Protein AF-A0A968RT50-F1 (afdb_monomer)

Structure (mmCIF, N/CA/C/O backbone):
data_AF-A0A968RT50-F1
#
_entry.id   AF-A0A968RT50-F1
#
loop_
_atom_site.group_PDB
_atom_site.id
_atom_site.type_symbol
_atom_site.label_atom_id
_atom_site.label_alt_id
_atom_site.label_comp_id
_atom_site.label_asym_id
_atom_site.label_entity_id
_atom_site.label_seq_id
_atom_site.pdbx_PDB_ins_code
_atom_site.Cartn_x
_atom_site.Cartn_y
_atom_site.Cartn_z
_atom_site.occupancy
_atom_site.B_iso_or_equiv
_atom_site.auth_seq_id
_atom_site.auth_comp_id
_atom_site.auth_asym_id
_atom_site.auth_atom_id
_atom_site.pdbx_PDB_model_num
ATOM 1 N N . GLN A 1 1 ? 1.098 5.151 -20.549 1.00 47.41 1 GLN A N 1
ATOM 2 C CA . GLN A 1 1 ? -0.259 5.091 -19.968 1.00 47.41 1 GLN A CA 1
ATOM 3 C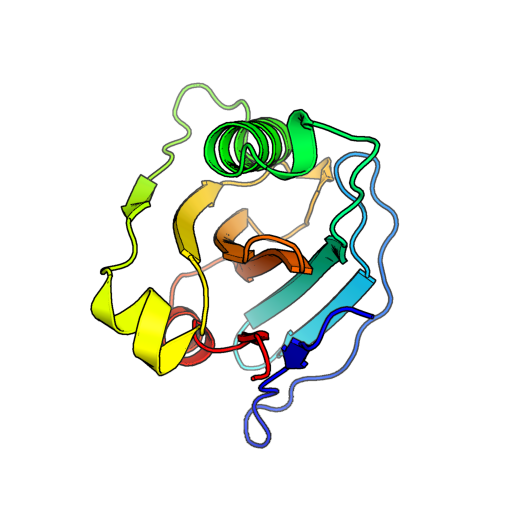 C . GLN A 1 1 ? -0.267 3.861 -19.075 1.00 47.41 1 GLN A C 1
ATOM 5 O O . GLN A 1 1 ? 0.069 2.797 -19.576 1.00 47.41 1 GLN A O 1
ATOM 10 N N . VAL A 1 2 ? -0.485 4.003 -17.765 1.00 60.78 2 VAL A N 1
ATOM 11 C CA . VAL A 1 2 ? -0.455 2.853 -16.843 1.00 60.78 2 VAL A CA 1
ATOM 12 C C . VAL A 1 2 ? -1.766 2.089 -17.015 1.00 60.78 2 VAL A C 1
ATOM 14 O O . VAL A 1 2 ? -2.832 2.648 -16.772 1.00 60.78 2 VAL A O 1
ATOM 17 N N . GLY A 1 3 ? -1.700 0.843 -17.483 1.00 79.88 3 GLY A N 1
ATOM 18 C CA . GLY A 1 3 ? -2.855 -0.053 -17.527 1.00 79.88 3 GLY A CA 1
ATOM 19 C C . GLY A 1 3 ? -3.163 -0.546 -16.118 1.00 79.88 3 GLY A C 1
ATOM 20 O O . GLY A 1 3 ? -2.558 -1.514 -15.669 1.00 79.88 3 GLY A O 1
ATOM 21 N N . LEU A 1 4 ? -4.060 0.134 -15.405 1.00 84.75 4 LEU A N 1
ATOM 22 C CA . LEU A 1 4 ? -4.458 -0.205 -14.039 1.00 84.75 4 LEU A CA 1
ATOM 23 C C . LEU A 1 4 ? -5.965 -0.439 -13.978 1.00 84.75 4 LEU A C 1
ATOM 25 O O . LEU A 1 4 ? -6.734 0.395 -14.451 1.00 84.75 4 LEU A O 1
ATOM 29 N N . THR A 1 5 ? -6.383 -1.537 -13.354 1.00 85.00 5 THR A N 1
ATOM 30 C CA . THR A 1 5 ? -7.791 -1.769 -13.023 1.00 85.00 5 THR A CA 1
ATOM 31 C C . THR A 1 5 ? -7.976 -1.618 -11.518 1.00 85.00 5 THR A C 1
ATOM 33 O O . THR A 1 5 ? -7.388 -2.368 -10.740 1.00 85.00 5 THR A O 1
ATOM 36 N N . LEU A 1 6 ? -8.792 -0.641 -11.113 1.00 81.94 6 LEU A N 1
ATOM 37 C CA . LEU A 1 6 ? -9.243 -0.487 -9.731 1.00 81.94 6 LEU A CA 1
ATOM 38 C C . LEU A 1 6 ? -10.496 -1.339 -9.526 1.00 81.94 6 LEU A C 1
ATOM 40 O O . LEU A 1 6 ? -11.527 -1.106 -10.156 1.00 81.94 6 LEU A O 1
ATOM 44 N N . LEU A 1 7 ? -10.402 -2.325 -8.641 1.00 81.12 7 LEU A N 1
ATOM 45 C CA . LEU A 1 7 ? -11.493 -3.225 -8.292 1.00 81.12 7 LEU A CA 1
ATOM 46 C C . LEU A 1 7 ? -12.238 -2.636 -7.092 1.00 81.12 7 LEU A C 1
ATOM 48 O O . LEU A 1 7 ? -11.997 -2.989 -5.936 1.00 81.12 7 LEU A O 1
ATOM 52 N N . THR A 1 8 ? -13.117 -1.668 -7.363 1.00 68.81 8 THR A N 1
ATOM 53 C CA . THR A 1 8 ? -13.915 -1.033 -6.313 1.00 68.81 8 THR A CA 1
ATOM 54 C C . THR A 1 8 ? -15.026 -1.974 -5.833 1.00 68.81 8 THR A C 1
ATOM 56 O O . THR A 1 8 ? -15.759 -2.553 -6.637 1.00 68.81 8 THR A O 1
ATOM 59 N N . PRO A 1 9 ? -15.189 -2.153 -4.512 1.00 65.94 9 PRO A N 1
ATOM 60 C CA . PRO A 1 9 ? -16.221 -3.031 -3.977 1.00 65.94 9 PRO A CA 1
ATOM 61 C C . PRO A 1 9 ? -17.608 -2.388 -4.107 1.00 65.94 9 PRO A C 1
ATOM 63 O O . PRO A 1 9 ? -17.940 -1.448 -3.383 1.00 65.94 9 PRO A O 1
ATOM 66 N N . LEU A 1 10 ? -18.428 -2.924 -5.016 1.00 62.62 10 LEU A N 1
ATOM 67 C CA . LEU A 1 10 ? -19.765 -2.406 -5.341 1.00 62.62 10 LEU A CA 1
ATOM 68 C C . LEU A 1 10 ? -20.771 -2.516 -4.177 1.00 62.62 10 LEU A C 1
ATOM 70 O O . LEU A 1 10 ? -21.696 -1.713 -4.091 1.00 62.62 10 LEU A O 1
ATOM 74 N N . ASP A 1 11 ? -20.559 -3.447 -3.241 1.00 63.66 11 ASP A N 1
ATOM 75 C 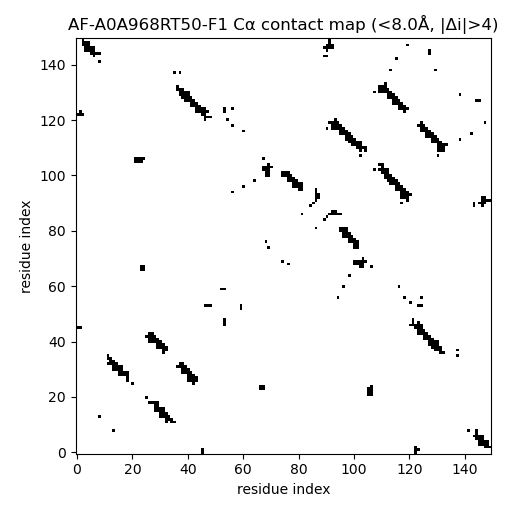CA . ASP A 1 11 ? -21.558 -3.828 -2.228 1.00 63.66 11 ASP A CA 1
ATOM 76 C C . ASP A 1 11 ? -21.316 -3.226 -0.826 1.00 63.66 11 ASP A C 1
ATOM 78 O O . ASP A 1 11 ? -21.922 -3.655 0.157 1.00 63.66 11 ASP A O 1
ATOM 82 N N . SER A 1 12 ? -20.360 -2.301 -0.663 1.00 62.53 12 SER A N 1
ATOM 83 C CA . SER A 1 12 ? -19.800 -1.966 0.669 1.00 62.53 12 SER A CA 1
ATOM 84 C C . SER A 1 12 ? -19.810 -0.480 1.044 1.00 62.53 12 SER A C 1
ATOM 86 O O . SER A 1 12 ? -19.060 -0.048 1.926 1.00 62.53 12 SER A O 1
ATOM 88 N N . ASP A 1 13 ? -20.701 0.293 0.414 1.00 81.00 13 ASP A N 1
ATOM 89 C CA . ASP A 1 13 ? -20.941 1.722 0.677 1.00 81.00 13 ASP A CA 1
ATOM 90 C C . ASP A 1 13 ? -19.671 2.591 0.632 1.00 81.00 13 ASP A C 1
ATOM 92 O O . ASP A 1 13 ? -19.584 3.627 1.304 1.00 81.00 13 ASP A O 1
ATOM 96 N N . TYR A 1 14 ? -18.672 2.176 -0.149 1.00 86.88 14 TYR A N 1
ATOM 97 C CA . TYR A 1 14 ? -17.488 2.989 -0.375 1.00 86.88 14 TYR A CA 1
ATOM 98 C C . TYR A 1 14 ? -17.861 4.223 -1.177 1.00 86.88 14 TYR A C 1
ATOM 100 O O . TYR A 1 14 ? -18.589 4.157 -2.166 1.00 86.88 14 TYR A O 1
ATOM 108 N N . LYS A 1 15 ? -17.354 5.361 -0.719 1.00 89.81 15 LYS A N 1
ATOM 109 C CA . LYS A 1 15 ? -17.527 6.640 -1.395 1.00 89.81 15 LYS A CA 1
ATOM 110 C C . LYS A 1 15 ? -16.171 7.247 -1.647 1.00 89.81 15 LYS A C 1
ATOM 112 O O . LYS A 1 15 ? -15.317 7.205 -0.755 1.00 89.81 15 LYS A O 1
ATOM 117 N N . ASP A 1 16 ? -16.032 7.850 -2.814 1.00 91.00 16 ASP A N 1
ATOM 118 C CA . ASP A 1 16 ? -14.913 8.721 -3.125 1.00 91.00 16 ASP A CA 1
ATOM 119 C C . ASP A 1 16 ? -14.856 9.835 -2.080 1.00 91.00 16 ASP A C 1
ATOM 121 O O . ASP A 1 16 ? -15.877 10.414 -1.684 1.00 91.00 16 ASP A O 1
ATOM 125 N N . ILE A 1 17 ? -13.652 10.103 -1.596 1.00 91.94 17 ILE A N 1
ATOM 126 C CA . ILE A 1 17 ? -13.376 11.216 -0.698 1.00 91.94 17 ILE A CA 1
ATOM 127 C C . ILE A 1 17 ? -12.326 12.119 -1.333 1.00 91.94 17 ILE A C 1
ATOM 129 O O . ILE A 1 17 ? -11.570 11.706 -2.210 1.00 91.94 17 ILE A O 1
ATOM 133 N N . PHE A 1 18 ? -12.293 13.373 -0.893 1.00 88.69 18 PHE A N 1
ATOM 134 C CA . PHE A 1 18 ? -11.285 14.311 -1.361 1.00 88.69 18 PHE A CA 1
ATOM 135 C C . PHE A 1 18 ? -9.885 13.840 -0.978 1.00 88.69 18 PHE A C 1
ATOM 137 O O . PHE A 1 18 ? -9.674 13.333 0.126 1.00 88.69 18 PHE A O 1
ATOM 144 N N . VAL A 1 19 ? -8.937 14.078 -1.882 1.00 88.00 19 VAL A N 1
ATOM 145 C CA . VAL A 1 19 ? -7.516 13.988 -1.564 1.00 88.00 19 VAL A CA 1
ATOM 146 C C . VAL A 1 19 ? -7.199 15.069 -0.538 1.00 88.00 19 VAL A C 1
ATOM 148 O O . VAL A 1 19 ? -7.314 16.264 -0.805 1.00 88.00 19 VAL A O 1
ATOM 151 N N . LEU A 1 20 ? -6.862 14.620 0.662 1.00 82.31 20 LEU A N 1
ATOM 152 C CA . LEU A 1 20 ? -6.377 15.445 1.753 1.00 82.31 20 LEU A CA 1
ATOM 153 C C . LEU A 1 20 ? -4.906 15.756 1.520 1.00 82.31 20 LEU A C 1
ATOM 155 O O . LEU A 1 20 ? -4.093 14.852 1.303 1.00 82.31 20 LEU A O 1
ATOM 159 N N . ASP A 1 21 ? -4.579 17.035 1.626 1.00 80.62 21 ASP A N 1
ATOM 160 C CA . ASP A 1 21 ? -3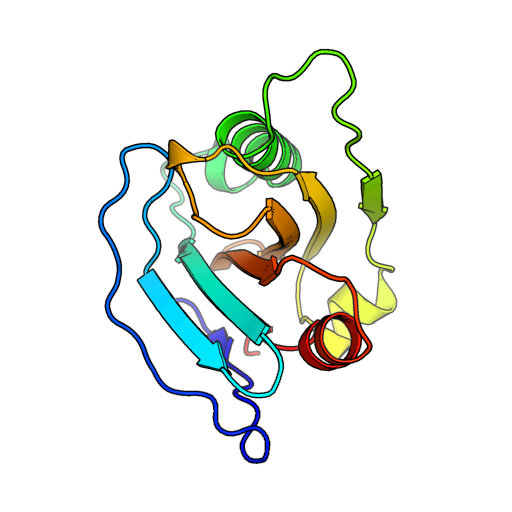.196 17.472 1.643 1.00 80.62 21 ASP A CA 1
ATOM 161 C C . ASP A 1 21 ? -2.511 16.980 2.925 1.00 80.62 21 ASP A C 1
ATOM 163 O O . ASP A 1 21 ? -3.110 16.988 4.005 1.00 80.62 21 ASP A O 1
ATOM 167 N N . ASN A 1 22 ? -1.280 16.496 2.800 1.00 84.44 22 ASN A N 1
ATOM 168 C CA . ASN A 1 22 ? -0.462 16.102 3.939 1.00 84.44 22 ASN A CA 1
ATOM 169 C C . ASN A 1 22 ? 1.024 16.234 3.599 1.00 84.44 22 ASN A C 1
ATOM 171 O O . ASN A 1 22 ? 1.455 15.895 2.498 1.00 84.44 22 ASN A O 1
ATOM 175 N N . ASP A 1 23 ? 1.816 16.647 4.585 1.00 82.38 23 ASP A N 1
ATOM 176 C CA . ASP A 1 23 ? 3.238 16.964 4.398 1.00 82.38 23 ASP A CA 1
ATOM 177 C C . ASP A 1 23 ? 4.137 15.729 4.208 1.00 82.38 23 ASP A C 1
ATOM 179 O O . ASP A 1 23 ? 5.342 15.862 3.989 1.00 82.38 23 ASP A O 1
ATOM 183 N N . LEU A 1 24 ? 3.586 14.517 4.340 1.00 88.56 24 LEU A N 1
ATOM 184 C CA . LEU A 1 24 ? 4.361 13.279 4.288 1.00 88.56 24 LEU A CA 1
ATOM 185 C C . LEU A 1 24 ? 4.296 12.617 2.913 1.00 88.56 24 LEU A C 1
ATOM 187 O O . LEU A 1 24 ? 5.336 12.381 2.299 1.00 88.56 24 LEU A O 1
ATOM 191 N N . GLN A 1 25 ? 3.102 12.273 2.440 1.00 92.69 25 GLN A N 1
ATOM 192 C CA . GLN A 1 25 ? 2.912 11.506 1.217 1.00 92.69 25 GLN A CA 1
ATOM 193 C C . GLN A 1 25 ? 1.576 11.839 0.548 1.00 92.69 25 GLN A C 1
ATOM 195 O O . GLN A 1 25 ? 0.507 11.423 1.004 1.00 92.69 25 GLN A O 1
ATOM 200 N N . GLY A 1 26 ? 1.647 12.532 -0.588 1.00 92.00 26 GLY A N 1
ATOM 201 C CA . GLY A 1 26 ? 0.497 12.729 -1.468 1.00 92.00 26 GLY A CA 1
ATOM 202 C C . GLY A 1 26 ? -0.030 11.410 -2.043 1.00 92.00 26 GLY A C 1
ATOM 203 O O . GLY A 1 26 ? 0.695 10.411 -2.112 1.00 92.00 26 GLY A O 1
ATOM 204 N N . TYR A 1 27 ? -1.297 11.421 -2.450 1.00 94.75 27 TYR A N 1
ATOM 205 C CA . TYR A 1 27 ? -1.988 10.292 -3.067 1.00 94.75 27 TYR A CA 1
ATOM 206 C C . TYR A 1 27 ? -2.965 10.776 -4.138 1.00 94.75 27 TYR A C 1
ATOM 208 O O . TYR A 1 27 ? -3.452 11.901 -4.075 1.00 94.75 27 TYR A O 1
ATOM 216 N N . ASP A 1 28 ? -3.244 9.928 -5.124 1.00 93.19 28 ASP A N 1
ATOM 217 C CA . ASP A 1 28 ? -3.997 10.306 -6.323 1.00 93.19 28 ASP A CA 1
ATOM 218 C C . ASP A 1 28 ? -5.506 10.138 -6.141 1.00 93.19 28 ASP A C 1
ATOM 220 O O . ASP A 1 28 ? -6.305 10.881 -6.709 1.00 93.19 28 ASP A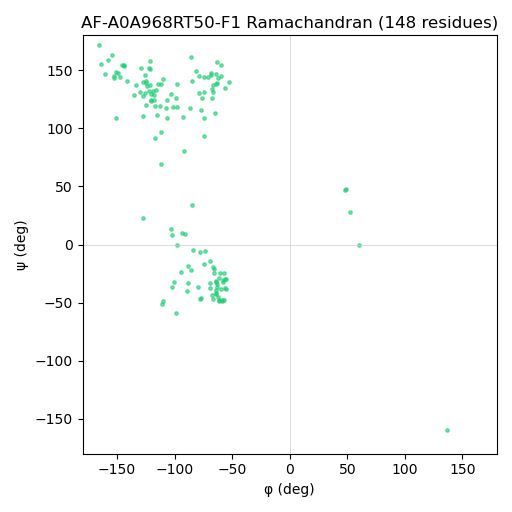 O 1
ATOM 224 N N . PHE A 1 29 ? -5.906 9.139 -5.354 1.00 91.81 29 PHE A N 1
ATOM 225 C CA . PHE A 1 29 ? -7.306 8.771 -5.182 1.00 91.81 29 PHE A CA 1
ATOM 226 C C . PHE A 1 29 ? -7.556 8.161 -3.805 1.00 91.81 29 PHE A C 1
ATOM 228 O O . PHE A 1 29 ? -6.683 7.491 -3.249 1.00 91.81 29 PHE A O 1
ATOM 235 N N . ALA A 1 30 ? -8.752 8.367 -3.252 1.00 93.44 30 ALA A N 1
ATOM 236 C CA . ALA A 1 30 ? -9.148 7.738 -2.002 1.00 93.44 30 ALA A CA 1
ATOM 237 C C . ALA A 1 30 ? -10.644 7.431 -1.932 1.00 93.44 30 ALA A C 1
ATOM 239 O O . ALA A 1 30 ? -11.489 8.207 -2.378 1.00 93.44 30 ALA A O 1
ATOM 240 N N . ILE A 1 31 ? -10.955 6.308 -1.288 1.00 92.44 31 ILE A N 1
ATOM 241 C CA . ILE A 1 31 ? -12.314 5.863 -0.979 1.00 92.44 31 ILE A CA 1
ATOM 242 C C . ILE A 1 31 ? -12.426 5.517 0.499 1.00 92.44 31 ILE A C 1
ATOM 244 O O . ILE A 1 31 ? -11.461 5.088 1.128 1.00 92.44 31 ILE A O 1
ATOM 248 N N . ARG A 1 32 ? -13.623 5.652 1.069 1.00 92.44 32 ARG A N 1
ATOM 249 C CA . ARG A 1 32 ? -13.861 5.312 2.476 1.00 92.44 32 ARG A CA 1
ATOM 250 C C . ARG A 1 32 ? -15.209 4.649 2.691 1.00 92.44 32 ARG A C 1
ATOM 252 O O . ARG A 1 32 ? -16.218 5.111 2.161 1.00 92.44 32 ARG A O 1
ATOM 259 N N . SER A 1 33 ? -15.232 3.644 3.563 1.00 91.62 33 SER A N 1
ATOM 260 C CA . SER A 1 33 ? -16.451 3.061 4.118 1.00 91.62 33 SER A CA 1
ATOM 261 C C . SER A 1 33 ? -16.547 3.367 5.611 1.00 91.62 33 SER A C 1
ATOM 263 O O . SER A 1 33 ? -15.699 2.970 6.410 1.00 91.62 33 SER A O 1
ATOM 265 N N . LYS A 1 34 ? -17.612 4.072 6.014 1.00 90.12 34 LYS A N 1
ATOM 266 C CA . LYS A 1 34 ? -17.905 4.309 7.441 1.00 90.12 34 LYS A CA 1
ATOM 267 C C . LYS A 1 34 ? -18.335 3.025 8.150 1.00 90.12 34 LYS A C 1
ATOM 269 O O . LYS A 1 34 ? -18.046 2.862 9.330 1.00 90.12 34 LYS A O 1
ATOM 274 N N . LYS A 1 35 ? -19.024 2.136 7.427 1.00 90.00 35 LYS A N 1
ATOM 275 C CA . LYS A 1 35 ? -19.513 0.850 7.936 1.00 90.00 35 LYS A CA 1
ATOM 276 C C . LYS A 1 35 ? -18.351 -0.078 8.269 1.00 90.00 35 LYS A C 1
ATOM 278 O O . LYS A 1 35 ? -18.329 -0.650 9.351 1.00 90.00 35 LYS A O 1
ATOM 283 N N . GLU A 1 36 ? -17.384 -0.181 7.359 1.00 90.50 36 GLU A N 1
ATOM 284 C CA . GLU A 1 36 ? -16.194 -1.021 7.550 1.00 90.50 36 GLU A CA 1
ATOM 285 C C . GLU A 1 36 ? -15.087 -0.317 8.347 1.00 90.50 36 GLU A C 1
ATOM 287 O O . GLU A 1 36 ? -14.086 -0.948 8.662 1.00 90.50 36 GLU A O 1
ATOM 292 N N . LYS A 1 37 ? -15.268 0.971 8.693 1.00 92.75 37 LYS A N 1
ATOM 293 C CA . LYS A 1 37 ? -14.256 1.820 9.348 1.00 92.75 37 LYS A CA 1
ATOM 294 C C . LYS A 1 37 ? -12.895 1.725 8.642 1.00 92.75 37 LYS A C 1
ATOM 296 O O . LYS A 1 37 ? -11.865 1.532 9.282 1.00 92.75 37 LYS A O 1
ATOM 301 N N . LEU A 1 38 ? -12.928 1.834 7.316 1.00 93.44 38 LEU A N 1
ATOM 302 C CA . LEU A 1 38 ? -11.774 1.621 6.454 1.00 93.44 38 LEU A CA 1
ATOM 303 C C . LEU A 1 38 ? -11.697 2.724 5.404 1.00 93.44 38 LEU A C 1
ATOM 305 O O . LEU A 1 38 ? -12.666 2.997 4.687 1.00 93.44 38 LEU A O 1
ATOM 309 N N . GLU A 1 39 ? -10.529 3.338 5.308 1.00 94.06 39 GLU A N 1
ATOM 310 C CA . GLU A 1 39 ? -10.157 4.256 4.241 1.00 94.06 39 GLU A CA 1
ATOM 311 C C . GLU A 1 39 ? -9.068 3.619 3.380 1.00 94.06 39 GLU A C 1
ATOM 313 O O . GLU A 1 39 ? -8.161 2.972 3.892 1.00 94.06 39 GLU A O 1
ATOM 318 N N . ILE A 1 40 ? -9.177 3.766 2.065 1.00 94.25 40 ILE A N 1
ATOM 319 C CA . ILE A 1 40 ? -8.230 3.206 1.107 1.00 94.25 40 ILE A CA 1
ATOM 320 C C . ILE A 1 40 ? -7.721 4.349 0.245 1.00 94.25 40 ILE A C 1
ATOM 322 O O . ILE A 1 40 ? -8.516 5.006 -0.428 1.00 94.25 40 ILE A O 1
ATOM 326 N N . ARG A 1 41 ? -6.410 4.579 0.271 1.00 95.00 41 ARG A N 1
ATOM 327 C CA . ARG A 1 41 ? -5.728 5.574 -0.565 1.00 95.00 41 ARG A CA 1
ATOM 328 C C . ARG A 1 41 ? -4.876 4.871 -1.612 1.00 95.00 41 ARG A C 1
ATOM 330 O O . ARG A 1 41 ? -4.249 3.857 -1.311 1.00 95.00 41 ARG A O 1
ATOM 337 N N . TYR A 1 42 ? -4.828 5.430 -2.812 1.00 94.38 42 TYR A N 1
ATOM 338 C CA . TYR A 1 42 ? -4.079 4.901 -3.944 1.00 94.38 42 TYR A CA 1
ATOM 339 C C . TYR A 1 42 ? -3.024 5.911 -4.373 1.00 94.38 42 TYR A C 1
ATOM 341 O O . TYR A 1 42 ? -3.327 7.092 -4.544 1.00 94.38 42 TYR A O 1
ATOM 349 N N . ILE A 1 43 ? -1.799 5.429 -4.554 1.00 95.00 43 ILE A N 1
ATOM 350 C CA . ILE A 1 43 ? -0.681 6.192 -5.108 1.00 95.00 43 ILE A CA 1
ATOM 351 C C . ILE A 1 43 ? -0.211 5.457 -6.357 1.00 95.00 43 ILE A C 1
ATOM 353 O O . ILE A 1 43 ? 0.133 4.275 -6.284 1.00 95.00 43 ILE A O 1
ATOM 357 N N . ILE A 1 44 ? -0.202 6.142 -7.492 1.00 93.38 44 ILE A N 1
ATOM 358 C CA . ILE A 1 44 ? 0.167 5.609 -8.797 1.00 93.38 44 ILE A CA 1
ATOM 359 C C . ILE A 1 44 ? 1.424 6.344 -9.241 1.00 93.38 44 ILE A C 1
ATOM 361 O O . ILE A 1 44 ? 1.391 7.526 -9.565 1.00 93.38 44 ILE A O 1
ATOM 365 N N . GLU A 1 45 ? 2.544 5.631 -9.286 1.00 92.19 45 GLU A N 1
ATOM 366 C CA . GLU A 1 45 ? 3.823 6.173 -9.732 1.00 92.19 45 GLU A CA 1
ATOM 367 C C . GLU A 1 45 ? 4.204 5.513 -11.073 1.00 92.19 45 GLU A C 1
ATOM 369 O O . GLU A 1 45 ? 4.741 4.396 -11.073 1.00 92.19 45 GLU A O 1
ATOM 374 N N . PRO A 1 46 ? 3.921 6.162 -12.224 1.00 90.50 46 PRO A N 1
ATOM 375 C CA . PRO A 1 46 ? 4.223 5.615 -13.542 1.00 90.50 46 PRO A CA 1
ATOM 376 C C . PRO A 1 46 ? 5.714 5.342 -13.738 1.00 90.50 46 PRO A C 1
ATOM 378 O O . PRO A 1 46 ? 6.576 5.985 -13.136 1.00 90.50 46 PRO A O 1
ATOM 381 N N . TYR A 1 47 ? 6.026 4.403 -14.627 1.00 89.06 47 TYR A N 1
ATOM 382 C CA . TYR A 1 47 ? 7.402 4.173 -15.039 1.00 89.06 47 TYR A CA 1
ATOM 383 C C . TYR A 1 47 ? 7.960 5.369 -15.820 1.00 89.06 47 TYR A C 1
ATOM 385 O O . TYR A 1 47 ? 7.364 5.837 -16.795 1.00 89.06 47 TYR A O 1
ATOM 393 N N . HIS A 1 48 ? 9.150 5.817 -15.421 1.00 85.81 48 HIS A N 1
ATOM 394 C CA . HIS A 1 48 ? 9.920 6.829 -16.129 1.00 85.81 48 HIS A CA 1
ATOM 395 C C . HIS A 1 48 ? 11.333 6.311 -16.388 1.00 85.81 48 HIS A C 1
ATOM 397 O O . HIS A 1 48 ? 12.145 6.218 -15.468 1.00 85.81 48 HIS A O 1
ATOM 403 N N . LYS A 1 49 ? 11.646 6.040 -17.661 1.00 82.50 49 LYS A N 1
ATOM 404 C CA . LYS A 1 49 ? 12.947 5.509 -18.109 1.00 82.50 49 LYS A CA 1
ATOM 405 C C . LYS A 1 49 ? 14.148 6.361 -17.682 1.00 82.50 49 LYS A C 1
ATOM 407 O O . LYS A 1 49 ? 15.242 5.849 -17.483 1.00 82.50 49 LYS A O 1
ATOM 412 N N . GLU A 1 50 ? 13.946 7.666 -17.530 1.00 85.62 50 GLU A N 1
ATOM 413 C CA . GLU A 1 50 ? 14.984 8.617 -17.107 1.00 85.62 50 GLU A CA 1
ATOM 414 C C . GLU A 1 50 ? 15.259 8.581 -15.597 1.00 85.62 50 GLU A C 1
ATOM 416 O O . GLU A 1 50 ? 16.190 9.224 -15.121 1.00 85.62 50 GLU A O 1
ATOM 421 N N . THR A 1 51 ? 14.466 7.828 -14.829 1.00 82.12 51 THR A N 1
ATOM 422 C CA . THR A 1 51 ? 14.594 7.703 -13.376 1.00 82.12 51 THR A CA 1
ATOM 423 C C . THR A 1 51 ? 14.931 6.254 -13.018 1.00 82.12 51 THR A C 1
ATOM 425 O O . THR A 1 51 ? 14.015 5.467 -12.778 1.00 82.12 51 THR A O 1
ATOM 428 N N . PRO A 1 52 ? 16.226 5.886 -12.915 1.00 75.31 52 PRO A N 1
ATOM 429 C CA . PRO A 1 52 ? 16.657 4.513 -12.619 1.00 75.31 52 PRO A CA 1
ATOM 430 C C . PRO A 1 52 ? 16.090 3.943 -11.314 1.00 75.31 52 PRO A C 1
ATOM 432 O O . PRO A 1 52 ? 15.965 2.734 -11.159 1.00 75.31 52 PRO A O 1
ATOM 435 N N . VAL A 1 53 ? 15.721 4.810 -10.363 1.00 77.00 53 VAL A N 1
ATOM 436 C CA . VAL A 1 53 ? 15.094 4.390 -9.101 1.00 77.00 53 VAL A CA 1
ATOM 437 C C . VAL A 1 53 ? 13.709 3.769 -9.309 1.00 77.00 53 VAL A C 1
ATOM 439 O O . VAL A 1 53 ? 13.262 3.020 -8.443 1.00 77.00 53 VAL A O 1
ATOM 442 N N . SER A 1 54 ? 13.042 4.047 -10.437 1.00 75.75 54 SER A N 1
ATOM 443 C CA . SER A 1 54 ? 11.723 3.495 -10.773 1.00 75.75 54 SER A CA 1
ATOM 444 C C . SER A 1 54 ? 11.725 1.965 -10.804 1.00 75.75 54 SER A C 1
ATOM 446 O O . SER A 1 54 ? 10.721 1.370 -10.416 1.00 75.75 54 SER A O 1
ATOM 448 N N . ASP A 1 55 ? 12.868 1.363 -11.157 1.00 82.12 55 ASP A N 1
ATOM 449 C CA . ASP A 1 55 ? 13.082 -0.088 -11.281 1.00 82.12 55 ASP A CA 1
ATOM 450 C C . ASP A 1 55 ? 13.643 -0.737 -10.005 1.00 82.12 55 ASP A C 1
ATOM 452 O O . ASP A 1 55 ? 14.042 -1.900 -10.003 1.00 82.12 55 ASP A O 1
ATOM 456 N N . LEU A 1 56 ? 13.684 -0.002 -8.887 1.00 90.56 56 LEU A N 1
ATOM 457 C CA . LEU A 1 56 ? 14.156 -0.507 -7.594 1.00 90.56 56 LEU A CA 1
ATOM 458 C C . LEU A 1 56 ? 12.989 -0.593 -6.592 1.00 90.56 56 LEU A C 1
ATOM 460 O O . LEU A 1 56 ? 12.941 0.180 -5.624 1.00 90.56 56 LEU A O 1
ATOM 464 N N . PRO A 1 57 ? 12.030 -1.524 -6.784 1.00 93.31 57 PRO A N 1
ATOM 465 C CA . PRO A 1 57 ? 10.783 -1.548 -6.019 1.00 93.31 57 PRO A CA 1
ATOM 466 C C . PRO A 1 57 ? 10.998 -1.807 -4.522 1.00 93.31 57 PRO A C 1
ATOM 468 O O . PRO A 1 57 ? 10.296 -1.238 -3.687 1.00 93.31 57 PRO A O 1
ATOM 471 N N . SER A 1 58 ? 12.022 -2.581 -4.150 1.00 94.38 58 SER A N 1
ATOM 472 C CA . SER A 1 58 ? 12.369 -2.837 -2.747 1.00 94.38 58 SER A CA 1
ATOM 473 C C . SER A 1 58 ? 12.816 -1.573 -2.004 1.00 94.38 58 SER A C 1
ATOM 475 O O . SER A 1 58 ? 12.390 -1.344 -0.872 1.00 94.38 58 SER A O 1
ATOM 477 N N . ILE A 1 59 ? 13.627 -0.722 -2.642 1.00 93.06 59 ILE A N 1
ATOM 478 C CA . ILE A 1 59 ? 14.098 0.546 -2.065 1.00 93.06 59 ILE A CA 1
ATOM 479 C C . ILE A 1 59 ? 12.930 1.518 -1.918 1.00 93.06 59 ILE A C 1
ATOM 481 O O . ILE A 1 59 ? 12.784 2.159 -0.878 1.00 93.06 59 ILE A O 1
ATOM 485 N N . ARG A 1 60 ? 12.069 1.601 -2.934 1.00 92.81 60 ARG A N 1
ATOM 486 C CA . ARG A 1 60 ? 10.882 2.462 -2.906 1.00 92.81 60 ARG A CA 1
ATOM 487 C C . ARG A 1 60 ? 9.893 2.041 -1.826 1.00 92.81 60 ARG A C 1
ATOM 489 O O . ARG A 1 60 ? 9.424 2.888 -1.073 1.00 92.81 60 ARG A O 1
ATOM 496 N N . PHE A 1 61 ? 9.662 0.739 -1.675 1.00 96.19 61 PHE A N 1
ATOM 497 C CA . PHE A 1 61 ? 8.847 0.192 -0.596 1.00 96.19 61 PHE A CA 1
ATOM 498 C C . PHE A 1 61 ? 9.393 0.556 0.789 1.00 96.19 61 PHE A C 1
ATOM 500 O O . PHE A 1 61 ? 8.648 1.056 1.629 1.00 96.19 61 PHE A O 1
ATOM 507 N N . VAL A 1 62 ? 10.696 0.368 1.026 1.00 95.62 62 VAL A N 1
ATOM 508 C CA . VAL A 1 62 ? 11.323 0.725 2.311 1.00 95.62 62 VAL A CA 1
ATOM 509 C C . VAL A 1 62 ? 11.264 2.233 2.559 1.00 95.62 62 VAL A C 1
ATOM 511 O O . VAL A 1 62 ? 10.983 2.651 3.680 1.00 95.62 62 VAL A O 1
ATOM 514 N N . ARG A 1 63 ? 11.467 3.060 1.527 1.00 94.69 63 ARG A N 1
ATOM 515 C CA . ARG A 1 63 ? 11.324 4.519 1.629 1.00 94.69 63 ARG A CA 1
ATOM 516 C C . ARG A 1 63 ? 9.899 4.916 2.010 1.00 94.69 63 ARG A C 1
ATOM 518 O O . ARG A 1 63 ? 9.734 5.724 2.918 1.00 94.69 63 ARG A O 1
ATOM 525 N N . MET A 1 64 ? 8.894 4.347 1.343 1.00 95.94 64 MET A N 1
ATOM 526 C CA . MET A 1 64 ? 7.480 4.584 1.648 1.00 95.94 64 MET A CA 1
ATOM 527 C C . MET A 1 64 ? 7.179 4.219 3.105 1.00 95.94 64 MET A C 1
ATOM 529 O O . MET A 1 64 ? 6.623 5.015 3.857 1.00 95.94 64 MET A O 1
ATOM 533 N N . LEU A 1 65 ? 7.630 3.043 3.533 1.00 96.31 65 LEU A N 1
ATOM 534 C CA . LEU A 1 65 ? 7.445 2.560 4.893 1.00 96.31 65 LEU A CA 1
ATOM 535 C C . LEU A 1 65 ? 8.107 3.479 5.932 1.00 96.31 65 LEU A C 1
ATOM 537 O O . LEU A 1 65 ? 7.452 3.884 6.885 1.00 96.31 65 LEU A O 1
ATOM 541 N N . ALA A 1 66 ? 9.368 3.870 5.731 1.00 94.69 66 ALA A N 1
ATOM 542 C CA . ALA A 1 66 ? 10.085 4.782 6.628 1.00 94.69 66 ALA A CA 1
ATOM 543 C C . ALA A 1 66 ? 9.456 6.189 6.676 1.00 94.69 66 ALA A C 1
ATOM 545 O O . ALA A 1 66 ? 9.496 6.877 7.702 1.00 94.69 66 ALA A O 1
ATOM 546 N N . ASN A 1 67 ? 8.854 6.629 5.569 1.00 95.44 67 ASN A N 1
ATOM 547 C CA . ASN A 1 67 ? 8.156 7.904 5.512 1.00 95.44 67 ASN A CA 1
ATOM 548 C C . ASN A 1 67 ? 6.862 7.884 6.343 1.00 95.44 67 ASN A C 1
ATOM 550 O O . ASN A 1 67 ? 6.559 8.862 7.025 1.00 95.44 67 ASN A O 1
ATOM 554 N N . LEU A 1 68 ? 6.137 6.763 6.347 1.00 96.44 68 LEU A N 1
ATOM 555 C CA . LEU A 1 68 ? 4.789 6.680 6.915 1.00 96.44 68 LEU A CA 1
ATOM 556 C C . LEU A 1 68 ? 4.709 6.050 8.307 1.00 96.44 68 LEU A C 1
ATOM 558 O O . LEU A 1 68 ? 3.828 6.425 9.082 1.00 96.44 68 LEU A O 1
ATOM 562 N N . ALA A 1 69 ? 5.580 5.094 8.626 1.00 96.69 69 ALA A N 1
ATOM 563 C CA . ALA A 1 69 ? 5.545 4.369 9.892 1.00 96.69 69 ALA A CA 1
ATOM 564 C C . ALA A 1 69 ? 5.909 5.268 11.078 1.00 96.69 69 ALA A C 1
ATOM 566 O O . ALA A 1 69 ? 6.716 6.186 10.953 1.00 96.69 69 ALA A O 1
ATOM 567 N N . SER A 1 70 ? 5.290 5.017 12.232 1.00 95.88 70 SER A N 1
ATOM 568 C CA . SER A 1 70 ? 5.537 5.760 13.466 1.00 95.88 70 SER A CA 1
ATOM 569 C C . SER A 1 70 ? 7.003 5.661 13.897 1.00 95.88 70 SER A C 1
ATOM 571 O O . SER A 1 70 ? 7.644 4.626 13.735 1.00 95.88 70 SER A O 1
ATOM 573 N N . ASN A 1 71 ? 7.511 6.746 14.484 1.00 92.94 71 ASN A N 1
ATOM 574 C CA . ASN A 1 71 ? 8.859 6.823 15.054 1.00 92.94 71 ASN A CA 1
ATOM 575 C C . ASN A 1 71 ? 8.890 6.442 16.549 1.00 92.94 71 ASN A C 1
ATOM 577 O O . ASN A 1 71 ? 9.889 6.683 17.223 1.00 92.94 71 ASN A O 1
ATOM 581 N N . GLU A 1 72 ? 7.786 5.931 17.100 1.00 93.88 72 GLU A N 1
ATOM 582 C CA . GLU A 1 72 ? 7.732 5.460 18.486 1.00 93.88 72 GLU A CA 1
ATOM 583 C C . GLU A 1 72 ? 8.688 4.278 18.702 1.00 93.88 72 GLU A C 1
ATOM 585 O O . GLU A 1 72 ? 8.761 3.370 17.878 1.00 93.88 72 GLU A O 1
ATOM 590 N N . GLU A 1 73 ? 9.385 4.262 19.840 1.00 86.69 73 GLU A N 1
ATOM 591 C CA . GLU A 1 73 ? 10.446 3.286 20.144 1.00 86.69 73 GLU A CA 1
ATOM 592 C C . GLU A 1 73 ? 9.972 1.823 20.086 1.00 86.69 73 GLU A C 1
ATOM 594 O O . GLU A 1 73 ? 10.723 0.939 19.683 1.00 86.69 73 GLU A O 1
ATOM 599 N N . ASN A 1 74 ? 8.705 1.575 20.426 1.00 88.50 74 ASN A N 1
ATOM 600 C CA . ASN A 1 74 ? 8.106 0.239 20.448 1.00 88.50 74 ASN A CA 1
ATOM 601 C C . ASN A 1 74 ? 7.192 -0.039 19.241 1.00 88.50 74 ASN A C 1
ATOM 603 O O . ASN A 1 74 ? 6.408 -0.989 19.271 1.00 88.50 74 ASN A O 1
ATOM 607 N N . ALA A 1 75 ? 7.239 0.791 18.193 1.00 90.06 75 ALA A N 1
ATOM 608 C CA . ALA A 1 75 ? 6.450 0.554 16.992 1.00 90.06 75 ALA A CA 1
ATOM 609 C C . ALA A 1 75 ? 6.952 -0.700 16.259 1.00 90.06 75 ALA A C 1
ATOM 611 O O . ALA A 1 75 ? 8.126 -0.818 15.911 1.00 90.06 75 ALA A O 1
ATOM 612 N N . VAL A 1 76 ? 6.041 -1.638 15.999 1.00 92.81 76 VAL A N 1
ATOM 613 C CA . VAL A 1 76 ? 6.338 -2.864 15.251 1.00 92.81 76 VAL A CA 1
ATOM 614 C C . VAL A 1 76 ? 5.912 -2.691 13.800 1.00 92.81 76 VAL A C 1
ATOM 616 O O . VAL A 1 76 ? 4.827 -2.182 13.511 1.00 92.81 76 VAL A O 1
ATOM 619 N N . ILE A 1 77 ? 6.762 -3.164 12.890 1.00 96.56 77 ILE A N 1
ATOM 620 C CA . ILE A 1 77 ? 6.446 -3.292 11.472 1.00 96.56 77 ILE A CA 1
ATOM 621 C C . ILE A 1 77 ? 6.526 -4.768 11.091 1.00 96.56 77 ILE A C 1
ATOM 623 O O . ILE A 1 77 ? 7.568 -5.400 11.265 1.00 96.56 77 ILE A O 1
ATOM 627 N N . ALA A 1 78 ? 5.444 -5.306 10.533 1.00 96.88 78 ALA A N 1
ATOM 628 C CA . ALA A 1 78 ? 5.424 -6.640 9.942 1.00 96.88 78 ALA A CA 1
ATOM 629 C C . ALA A 1 78 ? 5.468 -6.526 8.416 1.00 96.88 78 ALA A C 1
ATOM 631 O O . ALA A 1 78 ? 4.680 -5.783 7.837 1.00 96.88 78 ALA A O 1
ATOM 632 N N . ILE A 1 79 ? 6.379 -7.250 7.760 1.00 97.38 79 ILE A N 1
ATOM 633 C CA . ILE A 1 79 ? 6.531 -7.250 6.298 1.00 97.38 79 ILE A CA 1
ATOM 634 C C . ILE A 1 79 ? 6.318 -8.669 5.781 1.00 97.38 79 ILE A C 1
ATOM 636 O O . ILE A 1 79 ? 6.967 -9.605 6.243 1.00 97.38 79 ILE A O 1
ATOM 640 N N . HIS A 1 80 ? 5.462 -8.804 4.773 1.00 95.69 80 HIS A N 1
ATOM 641 C CA . HIS A 1 80 ? 5.139 -10.062 4.117 1.00 95.69 80 HIS A CA 1
ATOM 642 C C . HIS A 1 80 ? 5.456 -9.978 2.624 1.00 95.69 80 HIS A C 1
ATOM 644 O O . HIS A 1 80 ? 5.167 -8.978 1.960 1.00 95.69 80 HIS A O 1
ATOM 650 N N . SER A 1 81 ? 6.061 -11.040 2.099 1.00 94.00 81 SER A N 1
ATOM 651 C CA . SER A 1 81 ? 6.163 -11.248 0.656 1.00 94.00 81 SER A CA 1
ATOM 652 C C . SER A 1 81 ? 4.842 -11.791 0.124 1.00 94.00 81 SER A C 1
ATOM 654 O O . SER A 1 81 ? 4.179 -12.570 0.809 1.00 94.00 81 SER A O 1
ATOM 656 N N . ILE A 1 82 ? 4.487 -11.395 -1.093 1.00 95.25 82 ILE A N 1
ATOM 657 C CA . ILE A 1 82 ? 3.390 -12.005 -1.847 1.00 95.25 82 ILE A CA 1
ATOM 658 C C . ILE A 1 82 ? 3.965 -13.226 -2.572 1.00 95.25 82 ILE A C 1
ATOM 660 O O . ILE A 1 82 ? 5.119 -13.194 -3.011 1.00 95.25 82 ILE A O 1
ATOM 664 N N . VAL A 1 83 ? 3.209 -14.320 -2.630 1.00 94.50 83 VAL A N 1
ATOM 665 C CA . VAL A 1 83 ? 3.634 -15.516 -3.367 1.00 94.50 83 VAL A CA 1
ATOM 666 C C . VAL A 1 83 ? 3.647 -15.225 -4.869 1.00 94.50 83 VAL A C 1
ATOM 668 O O . VAL A 1 83 ? 2.851 -14.424 -5.351 1.00 94.50 83 VAL A O 1
ATOM 671 N N . GLN A 1 84 ? 4.565 -15.858 -5.604 1.00 94.38 84 GLN A N 1
ATOM 672 C CA . GLN A 1 84 ? 4.762 -15.572 -7.030 1.00 94.38 84 GLN A CA 1
ATOM 673 C C . GLN A 1 84 ? 3.493 -15.822 -7.861 1.00 94.38 84 GLN A C 1
ATOM 675 O O . GLN A 1 84 ? 3.182 -15.025 -8.734 1.00 94.38 84 GLN A O 1
ATOM 680 N N . GLU A 1 85 ? 2.737 -16.873 -7.537 1.00 95.50 85 GLU A N 1
ATOM 681 C CA . GLU A 1 85 ? 1.469 -17.213 -8.200 1.00 95.50 85 GLU A CA 1
ATOM 682 C C . GLU A 1 85 ? 0.446 -16.071 -8.094 1.00 95.50 85 GLU A C 1
ATOM 684 O O . GLU A 1 85 ? -0.068 -15.611 -9.104 1.00 95.50 85 GLU A O 1
ATOM 689 N N . ASP A 1 86 ? 0.238 -15.504 -6.900 1.00 93.69 86 ASP A N 1
ATOM 690 C CA . ASP A 1 86 ? -0.663 -14.355 -6.719 1.00 93.69 86 ASP A CA 1
ATOM 691 C C . ASP A 1 86 ? -0.175 -13.109 -7.477 1.00 93.69 86 ASP A C 1
ATOM 693 O O . ASP A 1 86 ? -0.980 -12.331 -7.995 1.00 93.69 86 ASP A O 1
ATOM 697 N N . LEU A 1 87 ? 1.144 -12.886 -7.531 1.00 95.12 87 LEU A N 1
ATOM 698 C CA . LEU A 1 87 ? 1.712 -11.773 -8.294 1.00 95.12 87 LEU A CA 1
ATOM 699 C C . LEU A 1 87 ? 1.398 -11.915 -9.786 1.00 95.12 87 LEU A C 1
ATOM 701 O O . LEU A 1 87 ? 0.969 -10.940 -10.399 1.00 95.12 87 LEU A O 1
ATOM 705 N N . GLU A 1 88 ? 1.558 -13.112 -10.341 1.00 94.12 88 GLU A N 1
ATOM 706 C CA . GLU A 1 88 ? 1.371 -13.390 -11.766 1.00 94.12 88 GLU A CA 1
ATOM 707 C C . GLU A 1 88 ? -0.103 -13.494 -12.167 1.00 94.12 88 GLU A C 1
ATOM 709 O O . GLU A 1 88 ? -0.490 -12.866 -13.151 1.00 94.12 88 GLU A O 1
ATOM 714 N N . ASP A 1 89 ? -0.918 -14.224 -11.403 1.00 92.69 89 ASP A N 1
ATOM 715 C CA . ASP A 1 89 ? -2.280 -14.616 -11.791 1.00 92.69 89 ASP A CA 1
ATOM 716 C C . ASP A 1 89 ? -3.366 -13.669 -11.273 1.00 92.69 89 ASP A C 1
ATOM 718 O O . ASP A 1 89 ? -4.458 -13.610 -11.840 1.00 92.69 89 ASP A O 1
ATOM 722 N N . VAL A 1 90 ? -3.093 -12.934 -10.188 1.00 91.62 90 VAL A N 1
ATOM 723 C CA . VAL A 1 90 ? -4.079 -12.039 -9.564 1.00 91.62 90 VAL A CA 1
ATOM 724 C C . VAL A 1 90 ? -3.704 -10.578 -9.758 1.00 91.62 90 VAL A C 1
ATOM 726 O O . VAL A 1 90 ? -4.518 -9.775 -10.205 1.00 91.62 90 VAL A O 1
ATOM 729 N N . PHE A 1 91 ? -2.471 -10.204 -9.421 1.00 93.94 91 PHE A N 1
ATOM 730 C CA . PHE A 1 91 ? -2.042 -8.804 -9.482 1.00 93.94 91 PHE A CA 1
ATOM 731 C C . PHE A 1 91 ? -1.473 -8.395 -10.843 1.00 93.94 91 PHE A C 1
ATOM 733 O O . PHE A 1 91 ? -1.391 -7.193 -11.128 1.00 93.94 91 PHE A O 1
ATOM 740 N N . HIS A 1 92 ? -1.082 -9.373 -11.664 1.00 95.06 92 HIS A N 1
ATOM 741 C CA . HIS A 1 92 ? -0.333 -9.194 -12.907 1.00 95.06 92 HIS A CA 1
ATOM 742 C C . HIS A 1 92 ? 0.885 -8.274 -12.713 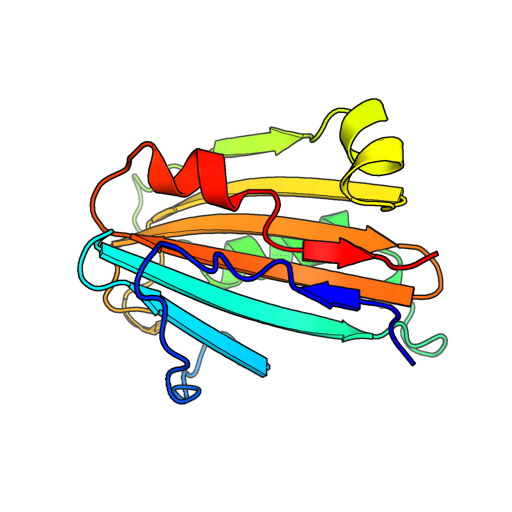1.00 95.06 92 HIS A C 1
ATOM 744 O O . HIS A 1 92 ? 1.078 -7.307 -13.451 1.00 95.06 92 HIS A O 1
ATOM 750 N N . ALA A 1 93 ? 1.666 -8.526 -11.666 1.00 95.38 93 ALA A N 1
ATOM 751 C CA . ALA A 1 93 ? 2.811 -7.734 -11.239 1.00 95.38 93 ALA A CA 1
ATOM 752 C C . ALA A 1 93 ? 4.081 -8.595 -11.201 1.00 95.38 93 ALA A C 1
ATOM 754 O O . ALA A 1 93 ? 4.023 -9.787 -10.925 1.00 95.38 93 ALA A O 1
ATOM 755 N N . ASP A 1 94 ? 5.242 -7.976 -11.404 1.00 95.31 94 ASP A N 1
ATOM 756 C CA . ASP A 1 94 ? 6.537 -8.673 -11.345 1.00 95.31 94 ASP A CA 1
ATOM 757 C C . ASP A 1 94 ? 7.088 -8.741 -9.917 1.00 95.31 94 ASP A C 1
ATOM 759 O O . ASP A 1 94 ? 7.951 -9.558 -9.591 1.00 95.31 94 ASP A O 1
ATOM 763 N N . TRP A 1 95 ? 6.628 -7.837 -9.050 1.00 96.38 95 TRP A N 1
ATOM 764 C CA . TRP A 1 95 ? 7.078 -7.748 -7.671 1.00 96.38 95 TRP A CA 1
ATOM 765 C C . TRP A 1 95 ? 6.000 -7.153 -6.772 1.00 96.38 95 TRP A C 1
ATOM 767 O O . TRP A 1 95 ? 5.306 -6.208 -7.153 1.00 96.38 95 TRP A O 1
ATOM 777 N N . GLY A 1 96 ? 5.922 -7.628 -5.529 1.00 96.88 96 GLY A N 1
ATOM 778 C CA . GLY A 1 96 ? 5.069 -6.998 -4.534 1.00 96.88 96 GLY A CA 1
ATOM 779 C C . GLY A 1 96 ? 5.357 -7.392 -3.094 1.00 96.88 96 GLY A C 1
ATOM 780 O O . GLY A 1 96 ? 5.903 -8.459 -2.799 1.00 96.88 96 GLY A O 1
ATOM 781 N N . LYS A 1 97 ? 4.979 -6.499 -2.178 1.00 97.50 97 LYS A N 1
ATOM 782 C CA . LYS A 1 97 ? 5.068 -6.704 -0.730 1.00 97.50 97 LYS A CA 1
ATOM 783 C C . LYS A 1 97 ? 3.904 -6.066 0.002 1.00 97.50 97 LYS A C 1
ATOM 785 O O . LYS A 1 97 ? 3.348 -5.060 -0.437 1.00 97.50 97 LYS A O 1
ATOM 790 N N . ILE A 1 98 ? 3.613 -6.632 1.169 1.00 97.00 98 ILE A N 1
ATOM 791 C CA . ILE A 1 98 ? 2.665 -6.086 2.133 1.00 97.00 98 ILE A CA 1
ATOM 792 C C . ILE A 1 98 ? 3.423 -5.684 3.400 1.00 97.00 98 ILE A C 1
ATOM 794 O O . ILE A 1 98 ? 4.292 -6.422 3.861 1.00 97.00 98 ILE A O 1
ATOM 798 N N . ALA A 1 99 ? 3.097 -4.531 3.980 1.00 97.62 99 ALA A N 1
ATOM 799 C CA . ALA A 1 99 ? 3.523 -4.159 5.327 1.00 97.62 99 ALA A CA 1
ATOM 800 C C . ALA A 1 99 ? 2.332 -3.790 6.210 1.00 97.62 99 ALA A C 1
ATOM 802 O O . ALA A 1 99 ? 1.385 -3.174 5.735 1.00 97.62 99 ALA A O 1
ATOM 803 N N . TYR A 1 100 ? 2.424 -4.110 7.497 1.00 97.19 100 TYR A N 1
ATOM 804 C CA . TYR A 1 100 ? 1.514 -3.652 8.543 1.00 97.19 100 TYR A CA 1
ATOM 805 C C . TYR A 1 100 ? 2.297 -2.823 9.553 1.00 97.19 100 TYR A C 1
ATOM 807 O O . TYR A 1 100 ? 3.345 -3.266 10.029 1.00 97.19 100 TYR A O 1
ATOM 815 N N . PHE A 1 101 ? 1.808 -1.625 9.864 1.00 97.12 101 PHE A N 1
ATOM 816 C CA . PHE A 1 101 ? 2.476 -0.710 10.787 1.00 97.12 101 PHE A CA 1
ATOM 817 C C . PHE A 1 101 ? 1.508 0.307 11.395 1.00 97.12 101 PHE A C 1
ATOM 819 O O . PHE A 1 101 ? 0.455 0.605 10.832 1.00 97.12 101 PHE A O 1
ATOM 826 N N . LYS A 1 102 ? 1.897 0.884 12.535 1.00 96.94 102 LYS A N 1
ATOM 827 C CA . LYS A 1 102 ? 1.285 2.106 13.072 1.00 96.94 102 LYS A CA 1
ATOM 828 C C . LYS A 1 102 ? 1.784 3.305 12.270 1.00 96.94 102 LYS A C 1
ATOM 830 O O . LYS A 1 102 ? 2.999 3.454 12.134 1.00 96.94 102 LYS A O 1
ATOM 835 N N . ASN A 1 103 ? 0.906 4.142 11.723 1.00 95.00 103 ASN A N 1
ATOM 836 C CA . ASN A 1 103 ? 1.331 5.312 10.945 1.00 95.00 103 ASN A CA 1
ATOM 837 C C . ASN A 1 103 ? 1.619 6.537 11.826 1.00 95.00 103 ASN A C 1
ATOM 839 O O . ASN A 1 103 ? 1.173 6.639 12.967 1.00 95.00 103 ASN A O 1
ATOM 843 N N . LYS A 1 104 ? 2.359 7.504 11.277 1.00 94.62 104 LYS A N 1
ATOM 844 C CA . LYS A 1 104 ? 2.498 8.843 11.865 1.00 94.62 104 LYS A CA 1
ATOM 845 C C . LYS A 1 104 ? 1.138 9.546 11.877 1.00 94.62 104 LYS A C 1
ATOM 847 O O . LYS A 1 104 ? 0.430 9.531 10.870 1.00 94.62 104 LYS A O 1
ATOM 852 N N . ALA A 1 105 ? 0.823 10.240 12.970 1.00 90.81 105 ALA A N 1
ATOM 853 C CA . ALA A 1 105 ? -0.409 11.027 13.093 1.00 90.81 105 ALA A CA 1
ATOM 854 C C . ALA A 1 105 ? -0.505 12.161 12.051 1.00 90.81 105 ALA A C 1
ATOM 856 O O . ALA A 1 105 ? -1.594 12.517 11.620 1.00 90.81 105 ALA A O 1
ATOM 857 N N . LEU A 1 106 ? 0.640 12.689 11.593 1.00 90.69 106 LEU A N 1
ATOM 858 C CA . LEU A 1 106 ? 0.696 13.699 10.525 1.00 90.69 106 LEU A CA 1
ATOM 859 C C . LEU A 1 106 ? 0.240 13.167 9.154 1.00 90.69 106 LEU A C 1
ATOM 861 O O . LEU A 1 106 ? -0.066 13.957 8.270 1.00 90.69 106 LEU A O 1
ATOM 865 N N . PHE A 1 107 ? 0.219 11.845 8.954 1.00 91.88 107 PHE A N 1
ATOM 866 C CA . PHE A 1 107 ? -0.211 11.239 7.692 1.00 91.88 107 PHE A CA 1
ATOM 867 C C . PHE A 1 107 ? -1.719 10.954 7.663 1.00 91.88 107 PHE A C 1
ATOM 869 O O . PHE A 1 107 ? -2.380 11.074 6.627 1.00 91.88 107 PHE A O 1
ATOM 876 N N . SER A 1 108 ? -2.259 10.492 8.789 1.00 91.81 108 SER A N 1
ATOM 877 C CA . SER A 1 108 ? -3.631 10.015 8.896 1.00 91.81 108 SER A CA 1
ATOM 878 C C . SER A 1 108 ? -4.081 10.007 10.354 1.00 91.81 108 SER A C 1
ATOM 880 O O . SER A 1 108 ? -3.285 9.721 11.247 1.00 91.81 108 SER A O 1
ATOM 882 N N . GLU A 1 109 ? -5.370 10.265 10.571 1.00 91.69 109 GLU A N 1
ATOM 883 C CA . GLU A 1 109 ? -6.033 10.111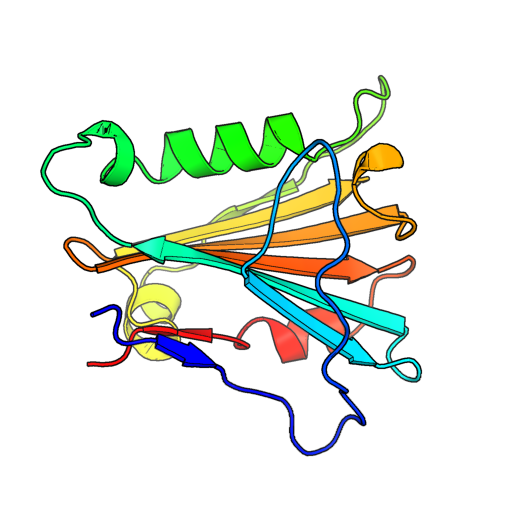 11.874 1.00 91.69 109 GLU A CA 1
ATOM 884 C C . GLU A 1 109 ? -6.279 8.639 12.242 1.00 91.69 109 GLU A C 1
ATOM 886 O O . GLU A 1 109 ? -6.549 8.327 13.400 1.00 91.69 109 GLU A O 1
ATOM 891 N N . TRP A 1 110 ? -6.203 7.734 11.263 1.00 94.38 110 TRP A N 1
ATOM 892 C CA . TRP A 1 110 ? -6.239 6.293 11.500 1.00 94.38 110 TRP A CA 1
ATOM 893 C C . TRP A 1 110 ? -4.934 5.833 12.155 1.00 94.38 110 TRP A C 1
ATOM 895 O O . TRP A 1 110 ? -3.874 6.368 11.839 1.00 94.38 110 TRP A O 1
ATOM 905 N N . GLU A 1 111 ? -5.003 4.858 13.058 1.00 95.38 111 GLU A N 1
ATOM 906 C CA . GLU A 1 111 ? -3.836 4.416 13.832 1.00 95.38 111 GLU A CA 1
ATOM 907 C C . GLU A 1 111 ? -2.920 3.465 13.050 1.00 95.38 111 GLU A C 1
ATOM 909 O O . GLU A 1 111 ? -1.693 3.513 13.187 1.00 95.38 111 GLU A O 1
ATOM 914 N N . HIS A 1 112 ? -3.506 2.597 12.227 1.00 97.12 112 HIS A N 1
ATOM 915 C CA . HIS A 1 112 ? -2.797 1.539 11.527 1.00 97.12 112 HIS A CA 1
ATOM 916 C C . HIS A 1 112 ? -2.946 1.638 10.013 1.00 97.12 112 HIS A C 1
ATOM 918 O O . HIS A 1 112 ? -3.960 2.083 9.470 1.00 97.12 112 HIS A O 1
ATOM 924 N N . CYS A 1 113 ? -1.918 1.140 9.332 1.00 96.94 113 CYS A N 1
ATOM 925 C CA . CYS A 1 113 ? -1.868 1.021 7.891 1.00 96.94 113 CYS A CA 1
ATOM 926 C C . CYS A 1 113 ? -1.448 -0.395 7.490 1.00 96.94 113 CYS A C 1
ATOM 928 O O . CYS A 1 113 ? -0.439 -0.920 7.973 1.00 96.94 113 CYS A O 1
ATOM 930 N N . LYS A 1 114 ? -2.202 -0.984 6.561 1.00 97.19 114 LYS A N 1
ATOM 931 C CA . LYS A 1 114 ? -1.732 -2.064 5.693 1.00 97.19 114 LYS A CA 1
ATOM 932 C C . LYS A 1 114 ? -1.333 -1.419 4.370 1.00 97.19 114 LYS A C 1
ATOM 934 O O . LYS A 1 114 ? -2.163 -0.820 3.695 1.00 97.19 114 LYS A O 1
ATOM 939 N N . LEU A 1 115 ? -0.065 -1.533 4.009 1.00 97.31 115 LEU A N 1
ATOM 940 C CA . LEU A 1 115 ? 0.489 -1.058 2.748 1.00 97.31 115 LEU A CA 1
ATOM 941 C C . LEU A 1 115 ? 0.653 -2.242 1.806 1.00 97.31 115 LEU A C 1
ATOM 943 O O . LEU A 1 115 ? 1.437 -3.136 2.103 1.00 97.31 115 LEU A O 1
ATOM 947 N N . LEU A 1 116 ? -0.029 -2.218 0.668 1.00 97.06 116 LEU A N 1
ATOM 948 C CA . LEU A 1 116 ? 0.257 -3.079 -0.475 1.00 97.06 116 LEU A CA 1
ATOM 949 C C . LEU A 1 116 ? 1.086 -2.281 -1.482 1.00 97.06 116 LEU A C 1
ATOM 951 O O . LEU A 1 116 ? 0.674 -1.198 -1.884 1.00 97.06 116 LEU A O 1
ATOM 955 N N . CYS A 1 117 ? 2.237 -2.805 -1.886 1.00 97.25 117 CYS A N 1
ATOM 956 C CA . CYS A 1 117 ? 3.064 -2.240 -2.947 1.00 97.25 117 CYS A CA 1
ATOM 957 C C . CYS A 1 117 ? 3.213 -3.273 -4.057 1.00 97.25 117 CYS A C 1
ATOM 959 O O . CYS A 1 117 ? 3.664 -4.387 -3.787 1.00 97.25 117 CYS A O 1
ATOM 961 N N . LEU A 1 118 ? 2.848 -2.893 -5.277 1.00 96.69 118 LEU A N 1
ATOM 962 C CA . LEU A 1 118 ? 2.946 -3.717 -6.477 1.00 96.69 118 LEU A CA 1
ATOM 963 C C . LEU A 1 118 ? 3.751 -2.971 -7.532 1.00 96.69 118 LEU A C 1
ATOM 965 O O . LEU A 1 118 ? 3.583 -1.766 -7.719 1.00 96.69 118 LEU A O 1
ATOM 969 N N . HIS A 1 119 ? 4.612 -3.685 -8.240 1.00 95.81 119 HIS A N 1
ATOM 970 C CA . HIS A 1 119 ? 5.428 -3.137 -9.309 1.00 95.81 119 HIS A CA 1
ATOM 971 C C . HIS A 1 119 ? 5.375 -4.043 -10.533 1.00 95.81 119 HIS A C 1
ATOM 973 O O . HIS A 1 119 ? 5.482 -5.264 -10.411 1.00 95.81 119 HIS A O 1
ATOM 979 N N . ARG A 1 120 ? 5.251 -3.420 -11.704 1.00 94.12 120 ARG A N 1
ATOM 980 C CA . ARG A 1 120 ? 5.401 -4.069 -13.002 1.00 94.12 120 ARG A CA 1
ATOM 981 C C . ARG A 1 120 ? 6.416 -3.297 -13.834 1.00 94.12 120 ARG A C 1
ATOM 983 O O . ARG A 1 120 ? 6.296 -2.074 -13.984 1.00 94.12 120 ARG A O 1
ATOM 990 N N . ALA A 1 121 ? 7.402 -4.021 -14.348 1.00 90.88 121 ALA A N 1
ATOM 991 C CA . ALA A 1 121 ? 8.450 -3.519 -15.213 1.00 90.88 121 ALA A CA 1
ATOM 992 C C . ALA A 1 121 ? 7.830 -2.767 -16.394 1.00 90.88 121 ALA A C 1
ATOM 994 O O . ALA A 1 121 ? 6.778 -3.144 -16.917 1.00 90.88 121 ALA A O 1
ATOM 995 N N . ASP A 1 122 ? 8.451 -1.647 -16.758 1.00 87.81 122 ASP A N 1
ATOM 996 C CA . ASP A 1 122 ? 8.018 -0.743 -17.829 1.00 87.81 122 ASP A CA 1
ATOM 997 C C . ASP A 1 122 ? 6.614 -0.109 -17.663 1.00 87.81 122 ASP A C 1
ATOM 999 O O . ASP A 1 122 ? 6.207 0.712 -18.490 1.00 87.81 122 ASP A O 1
ATOM 1003 N N . MET A 1 123 ? 5.877 -0.411 -16.584 1.00 90.44 123 MET A N 1
ATOM 1004 C CA . MET A 1 123 ? 4.565 0.181 -16.285 1.00 90.44 123 MET A CA 1
ATOM 1005 C C . MET A 1 123 ? 4.608 1.128 -15.089 1.00 90.44 123 MET A C 1
ATOM 1007 O O . MET A 1 123 ? 4.116 2.256 -15.187 1.00 90.44 123 MET A O 1
ATOM 1011 N N . GLY A 1 124 ? 5.209 0.702 -13.978 1.00 92.25 124 GLY A N 1
ATOM 1012 C CA . GLY A 1 124 ? 5.381 1.529 -12.787 1.00 92.25 124 GLY A CA 1
ATOM 1013 C C . GLY A 1 124 ? 5.082 0.800 -11.483 1.00 92.25 124 GLY A C 1
ATOM 1014 O O . GLY A 1 124 ? 5.102 -0.428 -11.402 1.00 92.25 124 GLY A O 1
ATOM 1015 N N . THR A 1 125 ? 4.818 1.583 -10.440 1.00 94.56 125 THR A N 1
ATOM 1016 C CA . THR A 1 125 ? 4.540 1.092 -9.087 1.00 94.56 125 THR A CA 1
ATOM 1017 C C . THR A 1 125 ? 3.242 1.680 -8.569 1.00 94.56 125 THR A C 1
ATOM 1019 O O . THR A 1 125 ? 2.962 2.861 -8.763 1.00 94.56 125 THR A O 1
ATOM 1022 N N . VAL A 1 126 ? 2.464 0.853 -7.882 1.00 95.31 126 VAL A N 1
ATOM 1023 C CA . VAL A 1 126 ? 1.219 1.249 -7.235 1.00 95.31 126 VAL A CA 1
ATOM 1024 C C . VAL A 1 126 ? 1.289 0.900 -5.761 1.00 95.31 126 VAL A C 1
ATOM 1026 O O . VAL A 1 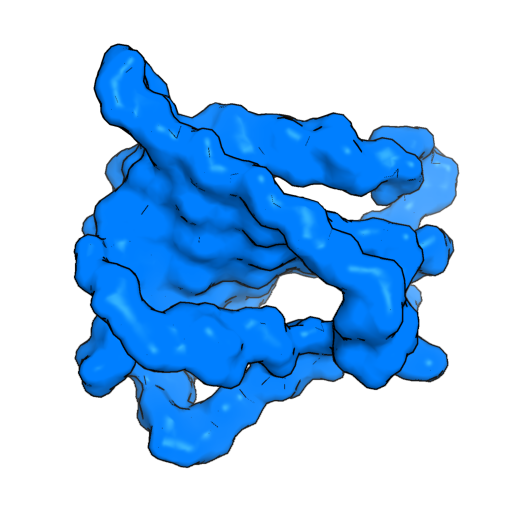126 ? 1.713 -0.196 -5.389 1.00 95.31 126 VAL A O 1
ATOM 1029 N N . TYR A 1 127 ? 0.844 1.836 -4.931 1.00 96.19 127 TYR A N 1
ATOM 1030 C CA . TYR A 1 127 ? 0.680 1.640 -3.499 1.00 96.19 127 TYR A CA 1
ATOM 1031 C C . TYR A 1 127 ? -0.792 1.762 -3.152 1.00 96.19 127 TYR A C 1
ATOM 1033 O O . TYR A 1 127 ? -1.456 2.718 -3.556 1.00 96.19 127 TYR A O 1
ATOM 1041 N N . VAL A 1 128 ? -1.281 0.813 -2.365 1.00 96.25 128 VAL A N 1
ATOM 1042 C CA . VAL A 1 128 ? -2.614 0.860 -1.773 1.00 96.25 128 VAL A CA 1
ATOM 1043 C C . VAL A 1 128 ? -2.451 0.892 -0.264 1.00 96.25 128 VAL A C 1
ATOM 1045 O O . VAL A 1 128 ? -1.859 -0.015 0.326 1.00 96.25 128 VAL A O 1
ATOM 1048 N N . LEU A 1 129 ? -2.941 1.961 0.356 1.00 96.12 129 LEU A N 1
ATOM 1049 C CA . LEU A 1 129 ? -2.871 2.178 1.795 1.00 96.12 129 LEU A CA 1
ATOM 1050 C C . LEU A 1 129 ? -4.250 1.961 2.394 1.00 96.12 129 LEU A C 1
ATOM 1052 O O . LEU A 1 129 ? -5.147 2.778 2.202 1.00 96.12 129 LEU A O 1
ATOM 1056 N N . PHE A 1 130 ? -4.398 0.864 3.122 1.00 96.00 130 PHE A N 1
ATOM 1057 C CA . PHE A 1 130 ? -5.596 0.523 3.873 1.00 96.00 130 PHE A CA 1
ATOM 1058 C C . PHE A 1 130 ? -5.435 1.053 5.300 1.00 96.00 130 PHE A C 1
ATOM 1060 O O . PHE A 1 130 ? -4.610 0.546 6.060 1.00 96.00 130 PHE A O 1
ATOM 1067 N N . LEU A 1 131 ? -6.204 2.080 5.648 1.00 96.00 131 LEU A N 1
ATOM 1068 C CA . LEU A 1 131 ? -6.115 2.839 6.891 1.00 96.00 131 LEU A CA 1
ATOM 1069 C C . LEU A 1 131 ? -7.285 2.500 7.816 1.00 96.00 131 LEU A C 1
ATOM 1071 O O . LEU A 1 131 ? -8.449 2.607 7.420 1.00 96.00 131 LEU A O 1
ATOM 1075 N N . PHE A 1 132 ? -6.965 2.071 9.036 1.00 96.19 132 PHE A N 1
ATOM 1076 C CA . PHE A 1 132 ? -7.925 1.527 9.995 1.00 96.19 132 PHE A CA 1
ATOM 1077 C C . PHE A 1 132 ? -7.442 1.701 11.443 1.00 96.19 132 PHE A C 1
ATOM 1079 O O . PHE A 1 132 ? -6.262 1.927 11.694 1.00 96.19 132 PHE A O 1
ATOM 1086 N N . ASN A 1 133 ? -8.358 1.568 12.406 1.00 94.75 133 ASN A N 1
ATOM 1087 C CA . ASN A 1 133 ? -8.021 1.547 13.840 1.00 94.75 133 ASN A CA 1
ATOM 1088 C C . ASN A 1 133 ? -8.043 0.128 14.412 1.00 94.75 133 ASN A C 1
ATOM 1090 O O . ASN A 1 133 ? -7.228 -0.219 15.252 1.00 94.75 133 ASN A O 1
ATOM 1094 N N . GLU A 1 134 ? -8.965 -0.712 13.946 1.00 90.50 134 GLU A N 1
ATOM 1095 C CA . GLU A 1 134 ? -9.103 -2.098 14.392 1.00 90.50 134 GLU A CA 1
ATOM 1096 C C . GLU A 1 134 ? -9.054 -3.006 13.165 1.00 90.50 134 GLU A C 1
ATOM 1098 O O . GLU A 1 134 ? -9.731 -2.747 12.167 1.00 90.50 134 GLU A O 1
ATOM 1103 N N . GLY A 1 135 ? -8.220 -4.046 13.219 1.00 83.69 135 GLY A N 1
ATOM 1104 C CA . GLY A 1 135 ? -8.136 -5.026 12.141 1.00 83.69 135 GLY A CA 1
ATOM 1105 C C . GLY A 1 135 ? -9.449 -5.794 11.981 1.00 83.69 135 GLY A C 1
ATOM 1106 O O . GLY A 1 135 ? -10.150 -6.063 12.956 1.00 83.69 135 GLY A O 1
ATOM 1107 N N . GLY A 1 136 ? -9.783 -6.178 10.751 1.00 83.56 136 GLY A N 1
ATOM 1108 C CA . GLY A 1 136 ? -10.991 -6.948 10.474 1.00 83.56 136 GLY A CA 1
ATOM 1109 C C . GLY A 1 136 ? -10.992 -7.569 9.084 1.00 83.56 136 GLY A C 1
ATOM 1110 O O . GLY A 1 136 ? -10.154 -7.245 8.248 1.00 83.56 136 GLY A O 1
ATOM 1111 N N . ILE A 1 137 ? -11.985 -8.425 8.831 1.00 82.06 137 ILE A N 1
ATOM 1112 C CA . ILE A 1 137 ? -12.132 -9.218 7.593 1.00 82.06 137 ILE A CA 1
ATOM 1113 C C . ILE A 1 137 ? -12.151 -8.334 6.334 1.00 82.06 137 ILE A C 1
ATOM 1115 O O . ILE A 1 137 ? -11.701 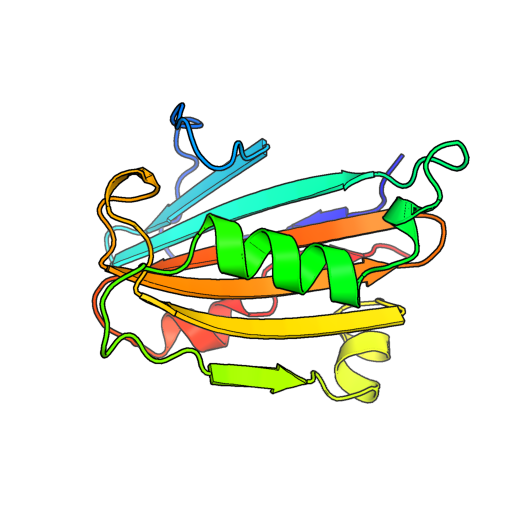-8.747 5.267 1.00 82.06 137 ILE A O 1
ATOM 1119 N N . ALA A 1 138 ? -12.630 -7.091 6.454 1.00 81.31 138 ALA A N 1
ATOM 1120 C CA . ALA A 1 138 ? -12.593 -6.126 5.362 1.00 81.31 138 ALA A CA 1
ATOM 1121 C C . ALA A 1 138 ? -11.164 -5.909 4.829 1.00 81.31 138 ALA A C 1
ATOM 1123 O O . ALA A 1 138 ? -10.979 -5.825 3.625 1.00 81.31 138 ALA A O 1
ATOM 1124 N N . LEU A 1 139 ? -10.128 -5.894 5.672 1.00 84.19 139 LEU A N 1
ATOM 1125 C CA . LEU A 1 139 ? -8.749 -5.694 5.204 1.00 84.19 139 LEU A CA 1
ATOM 1126 C C . LEU A 1 139 ? -8.262 -6.813 4.283 1.00 84.19 139 LEU A C 1
ATOM 1128 O O . LEU A 1 139 ? -7.492 -6.550 3.357 1.00 84.19 139 LEU A O 1
ATOM 1132 N N . ASP A 1 140 ? -8.703 -8.043 4.530 1.00 81.31 140 ASP A N 1
ATOM 1133 C CA . ASP A 1 140 ? -8.320 -9.205 3.731 1.00 81.31 140 ASP A CA 1
ATOM 1134 C C . ASP A 1 140 ? -9.111 -9.234 2.427 1.00 81.31 140 ASP A C 1
ATOM 1136 O O . ASP A 1 140 ? -8.516 -9.293 1.349 1.00 81.31 140 ASP A O 1
ATOM 1140 N N . ASN A 1 141 ? -10.430 -9.034 2.510 1.00 82.50 141 ASN A N 1
ATOM 1141 C CA . ASN A 1 141 ? -11.326 -8.986 1.352 1.00 82.50 141 ASN A CA 1
ATOM 1142 C C . ASN A 1 141 ? -10.988 -7.862 0.363 1.00 82.50 141 ASN A C 1
ATOM 1144 O O . ASN A 1 141 ? -11.359 -7.933 -0.806 1.00 82.50 141 ASN A O 1
ATOM 1148 N N . ARG A 1 142 ? -10.326 -6.799 0.830 1.00 84.69 142 ARG A N 1
ATOM 1149 C CA . ARG A 1 142 ? -9.963 -5.635 0.011 1.00 84.69 142 ARG A CA 1
ATOM 1150 C C . ARG A 1 142 ? -8.522 -5.686 -0.488 1.00 84.69 142 ARG A C 1
ATOM 1152 O O . ARG A 1 142 ? -8.122 -4.782 -1.208 1.00 84.69 142 ARG A O 1
ATOM 1159 N N . THR A 1 143 ? -7.748 -6.725 -0.159 1.00 83.31 143 THR A N 1
ATOM 1160 C CA . THR A 1 143 ? -6.351 -6.861 -0.624 1.00 83.31 143 THR A CA 1
ATOM 1161 C C . THR A 1 143 ? -6.253 -6.783 -2.147 1.00 83.31 143 THR A C 1
ATOM 1163 O O . THR A 1 143 ? -5.357 -6.134 -2.674 1.00 83.31 143 THR A O 1
ATOM 1166 N N . TYR A 1 144 ? -7.225 -7.366 -2.846 1.00 82.88 144 TYR A N 1
ATOM 1167 C CA . TYR A 1 144 ? -7.313 -7.391 -4.305 1.00 82.88 144 TYR A CA 1
ATOM 1168 C C . TYR A 1 144 ? -7.977 -6.132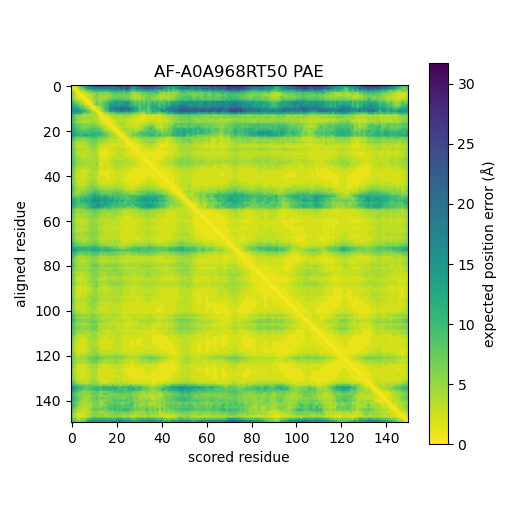 -4.887 1.00 82.88 144 TYR A C 1
ATOM 1170 O O . TYR A 1 144 ? -8.697 -6.204 -5.873 1.00 82.88 144 TYR A O 1
ATOM 1178 N N . ALA A 1 145 ? -7.784 -4.965 -4.268 1.00 80.94 145 ALA A N 1
ATOM 1179 C CA . ALA A 1 145 ? -8.383 -3.706 -4.723 1.00 80.94 145 ALA A CA 1
ATOM 1180 C C . ALA A 1 145 ? -7.806 -3.192 -6.053 1.00 80.94 145 ALA A C 1
ATOM 1182 O O . ALA A 1 145 ? -8.362 -2.274 -6.658 1.00 80.94 145 ALA A O 1
ATOM 1183 N N . VAL A 1 146 ? -6.676 -3.738 -6.503 1.00 88.69 146 VAL A N 1
ATOM 1184 C CA . VAL A 1 146 ? -6.000 -3.289 -7.715 1.00 88.69 146 VAL A CA 1
ATOM 1185 C C . VAL A 1 146 ? -5.259 -4.433 -8.393 1.00 88.69 146 VAL A C 1
ATOM 1187 O O . VAL A 1 146 ? -4.715 -5.301 -7.717 1.00 88.69 146 VAL A O 1
ATOM 1190 N N . GLN A 1 147 ? -5.195 -4.382 -9.720 1.00 90.50 147 GLN A N 1
ATOM 1191 C CA . GLN A 1 147 ? -4.338 -5.231 -10.547 1.00 90.50 147 GLN A CA 1
ATOM 1192 C C . GLN A 1 147 ? -3.849 -4.450 -11.774 1.00 90.50 147 GLN A C 1
ATOM 1194 O O . GLN A 1 147 ? -4.514 -3.508 -12.233 1.00 90.50 147 GLN A O 1
ATOM 1199 N N . PHE A 1 148 ? -2.706 -4.839 -12.337 1.00 89.25 148 PHE A N 1
ATOM 1200 C CA . PHE A 1 148 ? -2.289 -4.319 -13.636 1.00 89.25 148 PHE A CA 1
ATOM 1201 C C . PHE A 1 148 ? -3.121 -4.958 -14.757 1.00 89.25 148 PHE A C 1
ATOM 1203 O O . PHE A 1 148 ? -3.521 -6.118 -14.703 1.00 89.25 148 PHE A O 1
ATOM 1210 N N . SER A 1 149 ? -3.415 -4.177 -15.791 1.00 85.44 149 SER A N 1
ATOM 1211 C CA . SER A 1 149 ? -4.116 -4.661 -16.987 1.00 85.44 149 SER A CA 1
ATOM 1212 C C . SER A 1 149 ? -3.129 -5.357 -17.922 1.00 85.44 149 SER A C 1
ATOM 1214 O O . SER A 1 149 ? -1.950 -4.995 -17.930 1.00 85.44 149 SER A O 1
ATOM 1216 N N . TYR A 1 150 ? -3.593 -6.348 -18.685 1.00 66.81 150 TYR A N 1
ATOM 1217 C CA . TYR A 1 150 ? -2.782 -6.998 -19.719 1.00 66.81 150 TYR A CA 1
ATOM 1218 C C . TYR A 1 150 ? -2.352 -6.022 -20.813 1.00 66.81 150 TYR A C 1
ATOM 1220 O O . TYR A 1 150 ? -3.189 -5.182 -21.221 1.00 66.81 150 TYR A O 1
#

Secondary structure (DSSP, 8-state):
---EEE---TTTT-EE------SS---SEEEEETTTTEEEEEEEEE--TT-GGGG-HHHHHHHHHHHHB---TT--EEEEEPPHHHIIIII--SEEEEEEEEBPTTT-SSSEEEEEEEEETTTEEEEEEEEESS--HHHHHTTTSEEE--

pLDDT: mean 89.71, std 8.48, range [47.41, 97.62]

Solvent-accessible surface area (backbone atoms only — not comparable to full-atom values): 8558 Å² total; per-residue (Å²): 133,70,56,66,44,76,51,74,67,86,90,56,73,59,38,81,47,82,74,71,89,45,94,72,71,76,56,80,44,35,34,36,15,81,89,74,51,37,36,40,37,34,33,77,46,68,52,46,91,91,42,73,66,65,79,37,60,70,60,52,50,52,50,52,46,66,68,41,40,41,88,55,94,84,62,63,74,50,77,44,78,61,56,69,64,54,30,54,77,64,29,49,28,79,42,51,39,38,37,39,30,42,37,32,69,76,74,36,92,42,50,30,34,40,38,41,38,41,29,30,85,93,39,22,38,39,37,39,40,41,33,23,78,70,92,56,71,65,64,64,77,48,66,70,35,52,26,45,52,134

Nearest PDB structures (foldseek):
  6pny-assembly1_A  TM=3.829E-01  e=1.406E+00  Francisella tularensis subsp. tularensis SCHU S4
  3rd6-assembly2_B-2  TM=4.494E-01  e=2.910E+00  Mesorhizobium loti
  3lcb-assembly2_B  TM=2.649E-01  e=5.094E+00  Escherichia coli O157:H7
  3bhd-assembly1_A  TM=1.784E-01  e=1.257E+00  Homo sapiens

Foldseek 3Di:
DFQKDFQDDPPQPKDWDDFDDFPQDGFDTKIDGPVVQKIKTKHFFWDDPVDPCQPVQVVVVVVSCVSWADPDPPKDKDKDFDDPCCLVPQAVAPGKIWMKTQTDCRVDVAGIWIWIWGHHPNTGIMIMIIGHNDDDPVVVVCSSRMHTDD

Mean predicted aligned error: 4.7 Å

Radius of gyration: 14.78 Å; Cα contacts (8 Å, |Δi|>4): 298; chains: 1; bounding box: 38×35×40 Å

Sequence (150 aa):
QVGLTLLTPLDSDYKDIFVLDNDLQGYDFAIRSKKEKLEIRYIIEPYHKETPVSDLPSIRFVRMLANLASNEENAVIAIHSIVQEDLEDVFHADWGKIAYFKNKALFSEWEHCKLLCLHRADMGTVYVLFLFNEGGIALDNRTYAVQFSY